Protein AF-A0A562IUT7-F1 (afdb_monomer)

Radius of gyration: 27.36 Å; Cα contacts (8 Å, |Δi|>4): 98; chains: 1; bounding box: 43×32×105 Å

Secondary structure (DSSP, 8-state):
-----SSHHHHHHHHHHHHHHHHHHHHHHHHHHHHHHHHHHHHT-HHHHHHHHHHHHHHHHHHHHHHHHHTT-HHHHHHHHHHHHHHHHHHHH-TT--HHHHHHHHHHHHHHHHHHSHHHHHHHS---S----TT-----------------

Sequence (152 aa):
MSTTTGTAGHTLQAARWVIRIGWFHVTLYVAAAVWTVCVSVLTLQLPGLVVSAAVALLAGLWAAVVRAFERHRRWSWWVLVVTGVLSAGAGLLAPGAGLLAVAGNVLDVVFVLLLLHPDSRDWVTPDPVDRAPSGRPGARPGARACRDRPDG

pLDDT: mean 72.14, std 10.83, range [42.06, 86.06]

Foldseek 3Di:
DDPPPPPVVVLVVLL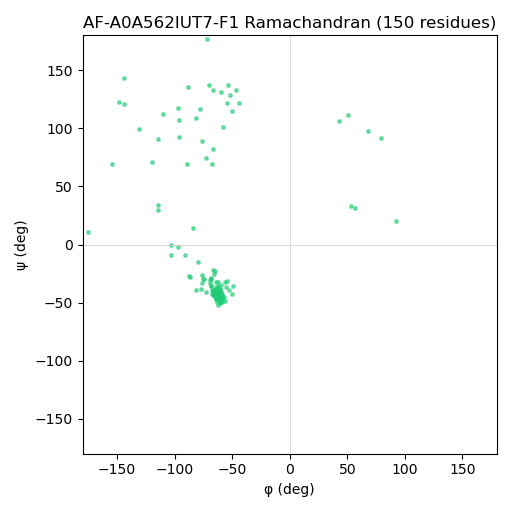VVLLVLLVVVLVVLLVVLVVLVVVCVVVVPPVSPVVSVVSNVVSVVSVVLSVVLVVLALVSLVVLLVVLVVLLVVLVVDPPQDPVSVVVSVSSVVSNVSSPPVSSNCSSPPDPPPPPVPDDDDDDDDDDDDDDDDDD

Mean predicted aligned error: 12.89 Å

Structure (mmCIF, N/CA/C/O backbone):
data_AF-A0A562IUT7-F1
#
_entry.id   AF-A0A562IUT7-F1
#
loop_
_atom_site.group_PDB
_atom_site.id
_atom_site.type_symbol
_atom_site.label_atom_id
_atom_site.label_alt_id
_atom_site.label_comp_id
_atom_site.label_asym_id
_atom_site.label_entity_id
_atom_site.label_seq_id
_atom_site.pdbx_PDB_ins_code
_atom_site.Cartn_x
_atom_site.Cartn_y
_atom_site.Cartn_z
_atom_site.occupancy
_atom_site.B_iso_or_equiv
_atom_site.auth_seq_id
_atom_site.auth_comp_id
_atom_site.auth_asym_id
_atom_site.auth_atom_id
_atom_site.pdbx_PDB_model_num
ATOM 1 N N . MET A 1 1 ? -22.676 -12.082 38.131 1.00 42.06 1 MET A N 1
ATOM 2 C CA . MET A 1 1 ? -21.328 -12.528 37.721 1.00 42.06 1 MET A CA 1
ATOM 3 C C . MET A 1 1 ? -21.251 -12.312 36.222 1.00 42.06 1 MET A C 1
ATOM 5 O O . MET A 1 1 ? -21.859 -13.073 35.485 1.00 42.06 1 MET A O 1
ATOM 9 N N . SER A 1 2 ? -20.653 -11.204 35.791 1.00 45.88 2 SER A N 1
ATOM 10 C CA . SER A 1 2 ? -20.691 -10.766 34.393 1.00 45.88 2 SER A CA 1
ATOM 11 C C . SER A 1 2 ? -19.307 -10.930 33.780 1.00 45.88 2 SER A C 1
ATOM 13 O O . SER A 1 2 ? -18.354 -10.262 34.170 1.00 45.88 2 SER A O 1
ATOM 15 N N . THR A 1 3 ? -19.208 -11.866 32.846 1.00 50.75 3 THR A N 1
ATOM 16 C CA . THR A 1 3 ? -18.055 -12.146 31.991 1.00 50.75 3 THR A CA 1
ATOM 17 C C . THR A 1 3 ? -17.966 -11.097 30.881 1.00 50.75 3 THR A C 1
ATOM 19 O O . THR A 1 3 ? -18.532 -11.273 29.808 1.00 50.75 3 THR A O 1
ATOM 22 N N . THR A 1 4 ? -17.264 -9.991 31.131 1.00 55.22 4 THR A N 1
ATOM 23 C CA . THR A 1 4 ? -16.974 -8.930 30.138 1.00 55.22 4 THR A CA 1
ATOM 24 C C . THR A 1 4 ? -15.481 -8.821 29.811 1.00 55.22 4 THR A C 1
ATOM 26 O O . THR A 1 4 ? -14.964 -7.735 29.576 1.00 55.22 4 THR A O 1
ATOM 29 N N . THR A 1 5 ? -14.758 -9.942 29.804 1.00 55.06 5 THR A N 1
ATOM 30 C CA . THR A 1 5 ? -13.310 -9.994 29.513 1.00 55.06 5 THR A CA 1
ATOM 31 C C . THR A 1 5 ? -12.959 -10.499 28.106 1.00 55.06 5 THR A C 1
ATOM 33 O O . THR A 1 5 ? -11.783 -10.535 27.762 1.00 55.06 5 THR A O 1
ATOM 36 N N . GLY A 1 6 ? -13.936 -10.858 27.263 1.00 53.84 6 GLY A N 1
ATOM 37 C CA . GLY A 1 6 ? -13.672 -11.520 25.972 1.00 53.84 6 GLY A CA 1
ATOM 38 C C . GLY A 1 6 ? -13.391 -10.612 24.764 1.00 53.84 6 GLY A C 1
ATOM 39 O O . GLY A 1 6 ? -12.684 -11.019 23.849 1.00 53.84 6 GLY A O 1
ATOM 40 N N . THR A 1 7 ? -13.909 -9.383 24.723 1.00 55.97 7 THR A N 1
ATOM 41 C CA . THR A 1 7 ? -13.900 -8.563 23.490 1.00 55.97 7 THR A CA 1
ATOM 42 C C . THR A 1 7 ? -12.633 -7.732 23.290 1.00 55.97 7 THR A C 1
ATOM 44 O O . THR A 1 7 ? -12.230 -7.504 22.152 1.00 55.97 7 THR A O 1
ATOM 47 N N . ALA A 1 8 ? -11.940 -7.350 24.366 1.00 55.75 8 ALA A N 1
ATOM 48 C CA . ALA A 1 8 ? -10.715 -6.546 24.279 1.00 55.75 8 ALA A CA 1
ATOM 49 C C . ALA A 1 8 ? -9.532 -7.284 23.613 1.00 55.75 8 ALA A C 1
ATOM 51 O O . ALA A 1 8 ? -8.608 -6.650 23.108 1.00 55.75 8 ALA A O 1
ATOM 52 N N . GLY A 1 9 ? -9.546 -8.623 23.599 1.00 55.47 9 GLY A N 1
ATOM 53 C CA . GLY A 1 9 ? -8.500 -9.425 22.955 1.00 55.47 9 GLY A CA 1
ATOM 54 C C . GLY A 1 9 ? -8.602 -9.463 21.426 1.00 55.47 9 GLY A C 1
ATOM 55 O O . GLY A 1 9 ? -7.575 -9.493 20.747 1.00 55.47 9 GLY A O 1
ATOM 56 N N . HIS A 1 10 ? -9.822 -9.423 20.882 1.00 57.38 10 HIS A N 1
ATOM 57 C CA . HIS A 1 10 ? -10.065 -9.538 19.440 1.00 57.38 10 HIS A CA 1
ATOM 58 C C . HIS A 1 10 ? -9.748 -8.242 18.680 1.00 57.38 10 HIS A C 1
ATOM 60 O O . HIS A 1 10 ? -9.130 -8.292 17.615 1.00 57.38 10 HIS A O 1
ATOM 66 N N . THR A 1 11 ? -10.057 -7.079 19.258 1.00 57.81 11 THR A N 1
ATOM 67 C CA . THR A 1 11 ? -9.772 -5.769 18.644 1.00 57.81 11 THR A CA 1
ATOM 68 C C . THR A 1 11 ? -8.268 -5.519 18.487 1.00 57.81 11 THR A C 1
ATOM 70 O O . THR A 1 11 ? -7.807 -5.014 17.461 1.00 57.81 11 THR A O 1
ATOM 73 N N . LEU A 1 12 ? -7.466 -5.982 19.452 1.00 63.72 12 LEU A N 1
ATOM 74 C CA . LEU A 1 12 ? -6.004 -5.907 19.393 1.00 63.72 12 LEU A CA 1
ATOM 75 C C . LEU A 1 12 ? -5.403 -6.759 18.259 1.00 63.72 12 LEU A C 1
ATOM 77 O O . LEU A 1 12 ? -4.276 -6.512 17.822 1.00 63.72 12 LEU A O 1
ATOM 81 N N . GLN A 1 13 ? -6.125 -7.777 17.785 1.00 73.44 13 GLN A N 1
ATOM 82 C CA . GLN A 1 13 ? -5.650 -8.693 16.751 1.00 73.44 13 GLN A CA 1
ATOM 83 C C . GLN A 1 13 ? -5.815 -8.102 15.345 1.00 73.44 13 GLN A C 1
ATOM 85 O O . GLN A 1 13 ? -4.897 -8.228 14.532 1.00 73.44 13 GLN A O 1
ATOM 90 N N . ALA A 1 14 ? -6.922 -7.403 15.070 1.00 68.06 14 ALA A N 1
ATOM 91 C CA . ALA A 1 14 ? -7.173 -6.762 13.777 1.00 68.06 14 ALA A CA 1
ATOM 92 C C . ALA A 1 14 ? -6.149 -5.652 13.472 1.00 68.06 14 ALA A C 1
ATOM 94 O O . ALA A 1 14 ? -5.531 -5.654 12.406 1.00 68.06 14 ALA A O 1
ATOM 95 N N . ALA A 1 15 ? -5.872 -4.765 14.436 1.00 71.12 15 ALA A N 1
ATOM 96 C CA . ALA A 1 15 ? -4.881 -3.695 14.273 1.00 71.12 15 ALA A CA 1
ATOM 97 C C . ALA A 1 15 ? -3.466 -4.238 13.987 1.00 71.12 15 ALA A C 1
ATOM 99 O O . ALA A 1 15 ? -2.746 -3.717 13.133 1.00 71.12 15 ALA A O 1
ATOM 100 N N . ARG A 1 16 ? -3.079 -5.342 14.645 1.00 79.44 16 ARG A N 1
ATOM 101 C CA . ARG A 1 16 ? -1.801 -6.029 14.386 1.00 79.44 16 ARG A CA 1
ATOM 102 C C . ARG A 1 16 ? -1.720 -6.594 12.969 1.00 79.44 16 ARG A C 1
ATOM 104 O O . ARG A 1 16 ? -0.648 -6.551 12.368 1.00 79.44 16 ARG A O 1
ATOM 111 N N . TRP A 1 17 ? -2.824 -7.111 12.431 1.00 80.56 17 TRP A N 1
ATOM 112 C CA . TRP A 1 17 ? -2.880 -7.581 11.046 1.00 80.56 17 TRP A CA 1
ATOM 113 C C . TRP A 1 17 ? -2.747 -6.439 10.041 1.00 80.56 17 TRP A C 1
ATOM 115 O O . TRP A 1 17 ? -1.964 -6.576 9.107 1.00 80.56 17 TRP A O 1
ATOM 125 N N . VAL A 1 18 ? -3.406 -5.297 10.267 1.00 76.94 18 VAL A N 1
ATOM 126 C CA . VAL A 1 18 ? -3.262 -4.104 9.408 1.00 76.94 18 VAL A CA 1
ATOM 127 C C . VAL A 1 18 ? -1.805 -3.643 9.358 1.00 76.94 18 VAL A C 1
ATOM 129 O O . VAL A 1 18 ? -1.274 -3.408 8.275 1.00 76.94 18 VAL A O 1
ATOM 132 N N . ILE A 1 19 ? -1.125 -3.594 10.508 1.00 81.12 19 ILE A N 1
ATOM 133 C CA . ILE A 1 19 ? 0.299 -3.235 10.580 1.00 81.12 19 ILE A CA 1
ATOM 134 C C . ILE A 1 19 ? 1.154 -4.248 9.807 1.00 81.12 19 ILE A C 1
ATOM 136 O O . ILE A 1 19 ? 1.983 -3.852 8.990 1.00 81.12 19 ILE A O 1
ATOM 140 N N . ARG A 1 20 ? 0.937 -5.557 10.005 1.00 86.06 20 ARG A N 1
ATOM 141 C CA . ARG A 1 20 ? 1.671 -6.607 9.274 1.00 86.06 20 ARG A CA 1
ATOM 142 C C . ARG A 1 20 ? 1.464 -6.522 7.762 1.00 86.06 20 ARG A C 1
ATOM 144 O O . ARG A 1 20 ? 2.440 -6.613 7.025 1.00 86.06 20 ARG A O 1
ATOM 151 N N . ILE A 1 21 ? 0.228 -6.323 7.305 1.00 81.31 21 ILE A N 1
ATOM 152 C CA . ILE A 1 21 ? -0.100 -6.188 5.878 1.00 81.31 21 ILE A CA 1
ATOM 153 C C . ILE A 1 21 ? 0.507 -4.903 5.303 1.00 81.31 21 ILE A C 1
ATOM 155 O O . ILE A 1 21 ? 1.041 -4.926 4.194 1.00 81.31 21 ILE A O 1
ATOM 159 N N . GLY A 1 22 ? 0.479 -3.805 6.063 1.00 80.25 22 GLY A N 1
ATOM 160 C CA . GLY A 1 22 ? 1.108 -2.541 5.687 1.00 80.25 22 GLY A CA 1
ATOM 161 C C . GLY A 1 22 ? 2.616 -2.690 5.490 1.00 80.25 22 GLY A C 1
ATOM 162 O O . GLY A 1 22 ? 3.139 -2.309 4.445 1.00 80.25 22 GLY A O 1
ATOM 163 N N . TRP A 1 23 ? 3.312 -3.319 6.441 1.00 85.44 23 TRP A N 1
ATOM 164 C CA . TRP A 1 23 ? 4.744 -3.609 6.318 1.00 85.44 23 TRP A CA 1
ATOM 165 C C . TRP A 1 23 ? 5.053 -4.570 5.172 1.00 85.44 23 TRP A C 1
ATOM 167 O O . TRP A 1 23 ? 6.000 -4.330 4.430 1.00 85.44 23 TRP A O 1
ATOM 177 N N . PHE A 1 24 ? 4.231 -5.601 4.973 1.00 83.88 24 PHE A N 1
ATOM 178 C CA . PHE A 1 24 ? 4.361 -6.507 3.834 1.00 83.88 24 PHE A CA 1
ATOM 179 C C . PHE A 1 24 ? 4.259 -5.763 2.491 1.00 83.88 24 PHE A C 1
ATOM 181 O O . PHE A 1 24 ? 5.089 -5.979 1.609 1.00 83.88 24 PHE A O 1
ATOM 188 N N . HIS A 1 25 ? 3.321 -4.817 2.361 1.00 77.00 25 HIS A N 1
ATOM 189 C CA . HIS A 1 25 ? 3.231 -3.938 1.189 1.00 77.00 25 HIS A CA 1
ATOM 190 C C . HIS A 1 25 ? 4.483 -3.079 1.009 1.00 77.00 25 HIS A C 1
ATOM 192 O O . HIS A 1 25 ? 4.998 -2.990 -0.102 1.00 77.00 25 HIS A O 1
ATOM 198 N N . VAL A 1 26 ? 5.014 -2.478 2.082 1.00 79.94 26 VAL A N 1
ATOM 199 C CA . VAL A 1 26 ? 6.279 -1.724 2.009 1.00 79.94 26 VAL A CA 1
ATOM 200 C C . VAL A 1 26 ? 7.404 -2.619 1.485 1.00 79.94 26 VAL A C 1
ATOM 202 O O . VAL A 1 26 ? 8.138 -2.206 0.591 1.00 79.94 26 VAL A O 1
ATOM 205 N N . THR A 1 27 ? 7.529 -3.850 1.990 1.00 84.62 27 THR A N 1
ATOM 206 C CA . THR A 1 27 ? 8.551 -4.799 1.527 1.00 84.62 27 THR A CA 1
ATOM 207 C C . THR A 1 27 ? 8.385 -5.132 0.046 1.00 84.62 27 THR A C 1
ATOM 209 O O . THR A 1 27 ? 9.378 -5.138 -0.679 1.00 84.62 27 THR A O 1
ATOM 212 N N . LEU A 1 28 ? 7.152 -5.345 -0.423 1.00 81.19 28 LEU A N 1
ATOM 213 C CA . LEU A 1 28 ? 6.868 -5.568 -1.842 1.00 81.19 28 LEU A CA 1
ATOM 214 C C . LEU A 1 28 ? 7.250 -4.360 -2.704 1.00 81.19 28 LEU A C 1
ATOM 216 O O . LEU A 1 28 ? 7.912 -4.540 -3.723 1.00 81.19 28 LEU A O 1
ATOM 220 N N . TYR A 1 29 ? 6.906 -3.137 -2.290 1.00 77.19 29 TYR A N 1
ATOM 221 C CA . TYR A 1 29 ? 7.289 -1.925 -3.020 1.00 77.19 29 TYR A CA 1
ATOM 222 C C . TYR A 1 29 ? 8.804 -1.733 -3.074 1.00 77.19 29 TYR A C 1
ATOM 224 O O . TYR A 1 29 ? 9.341 -1.395 -4.127 1.00 77.19 29 TYR A O 1
ATOM 232 N N . VAL A 1 30 ? 9.510 -1.979 -1.968 1.00 79.31 30 VAL A N 1
ATOM 233 C CA . VAL A 1 30 ? 10.977 -1.905 -1.931 1.00 79.31 30 VAL A CA 1
ATOM 234 C C . VAL A 1 30 ? 11.591 -2.963 -2.845 1.00 79.31 30 VAL A C 1
ATOM 236 O O . VAL A 1 30 ? 12.478 -2.639 -3.630 1.00 79.31 30 VAL A O 1
ATOM 239 N N . ALA A 1 31 ? 11.101 -4.203 -2.799 1.00 84.44 31 ALA A N 1
ATOM 240 C CA . ALA A 1 31 ? 11.571 -5.269 -3.679 1.00 84.44 31 ALA A CA 1
ATOM 241 C C . ALA A 1 31 ? 11.330 -4.928 -5.159 1.00 84.44 31 ALA A C 1
ATOM 243 O O . ALA A 1 31 ? 12.236 -5.078 -5.977 1.00 84.44 31 ALA A O 1
ATOM 244 N N . ALA A 1 32 ? 10.149 -4.401 -5.492 1.00 75.25 32 ALA A N 1
ATOM 245 C CA . ALA A 1 32 ? 9.823 -3.942 -6.838 1.00 75.25 32 ALA A CA 1
ATOM 246 C C . ALA A 1 32 ? 10.723 -2.777 -7.281 1.00 75.25 32 ALA A C 1
ATOM 248 O O . ALA A 1 32 ? 11.227 -2.796 -8.403 1.00 75.25 32 ALA A O 1
ATOM 249 N N . ALA A 1 33 ? 10.986 -1.796 -6.411 1.00 72.50 33 ALA A N 1
ATOM 250 C CA . ALA A 1 33 ? 11.899 -0.691 -6.702 1.00 72.50 33 ALA A CA 1
ATOM 251 C C . ALA A 1 33 ? 13.317 -1.201 -6.986 1.00 72.50 33 ALA A C 1
ATOM 253 O O . ALA A 1 33 ? 13.884 -0.865 -8.020 1.00 72.50 33 ALA A O 1
ATOM 254 N N . VAL A 1 34 ? 13.865 -2.054 -6.113 1.00 83.75 34 VAL A N 1
ATOM 255 C CA . VAL A 1 34 ? 15.202 -2.650 -6.280 1.00 83.75 34 VAL A CA 1
ATOM 256 C C . VAL A 1 34 ? 15.281 -3.432 -7.587 1.00 83.75 34 VAL A C 1
ATOM 258 O O . VAL A 1 34 ? 16.215 -3.237 -8.361 1.00 83.75 34 VAL A O 1
ATOM 261 N N . TRP A 1 35 ? 14.278 -4.263 -7.875 1.00 83.88 35 TRP A N 1
ATOM 262 C CA . TRP A 1 35 ? 14.201 -5.005 -9.130 1.00 83.88 35 TRP A CA 1
ATOM 263 C C . TRP A 1 35 ? 14.190 -4.076 -10.349 1.00 83.88 35 TRP A C 1
ATOM 265 O O . TRP A 1 35 ? 14.949 -4.280 -11.295 1.00 83.88 35 TRP A O 1
ATOM 275 N N . THR A 1 36 ? 13.378 -3.016 -10.306 1.00 74.12 36 THR A N 1
ATOM 276 C CA . THR A 1 36 ? 13.273 -2.036 -11.396 1.00 74.12 36 THR A CA 1
ATOM 277 C C . THR A 1 36 ? 14.596 -1.304 -11.606 1.00 74.12 36 THR A C 1
ATOM 279 O O . THR A 1 36 ? 15.019 -1.152 -12.752 1.00 74.12 36 THR A O 1
ATOM 282 N N . VAL A 1 37 ? 15.308 -0.931 -10.534 1.00 76.69 37 VAL A N 1
ATOM 283 C CA . VAL A 1 37 ? 16.659 -0.352 -10.622 1.00 76.69 37 VAL A CA 1
ATOM 284 C C . VAL A 1 37 ? 17.617 -1.333 -11.289 1.00 76.69 37 VAL A C 1
ATOM 286 O O . VAL A 1 37 ? 18.291 -0.952 -12.242 1.00 76.69 37 VAL A O 1
ATOM 289 N N . CYS A 1 38 ? 17.655 -2.593 -10.843 1.00 83.56 38 CYS A N 1
ATOM 290 C CA . CYS A 1 38 ? 18.526 -3.615 -11.424 1.00 83.56 38 CYS A CA 1
ATOM 291 C C . CYS A 1 38 ? 18.281 -3.773 -12.931 1.00 83.56 38 CYS A C 1
ATOM 293 O O . CYS A 1 38 ? 19.227 -3.714 -13.713 1.00 83.56 38 CYS A O 1
ATOM 295 N N . VAL A 1 39 ? 17.021 -3.897 -13.355 1.00 81.94 39 VAL A N 1
ATOM 296 C CA . VAL A 1 39 ? 16.650 -4.014 -14.775 1.00 81.94 39 VAL A CA 1
ATOM 297 C C . VAL A 1 39 ? 17.018 -2.749 -15.553 1.00 81.94 39 VAL A C 1
ATOM 299 O O . VAL A 1 39 ? 17.565 -2.839 -16.649 1.00 81.94 39 VAL A O 1
ATOM 302 N N . SER A 1 40 ? 16.764 -1.565 -14.995 1.00 76.50 40 SER A N 1
ATOM 303 C CA . SER A 1 40 ? 17.039 -0.279 -15.655 1.00 76.50 40 SER A CA 1
ATOM 304 C C . SER A 1 40 ? 18.531 -0.038 -15.858 1.00 76.50 40 SER A C 1
ATOM 306 O O . SER A 1 40 ? 18.942 0.445 -16.909 1.00 76.50 40 SER A O 1
ATOM 308 N N . VAL A 1 41 ? 19.350 -0.410 -14.870 1.00 82.12 41 VAL A N 1
ATOM 309 C CA . VAL A 1 41 ? 20.814 -0.340 -14.952 1.00 82.12 41 VAL A CA 1
ATOM 310 C C . VAL A 1 41 ? 21.338 -1.326 -15.995 1.00 82.12 41 VAL A C 1
ATOM 312 O O . VAL A 1 41 ? 22.165 -0.945 -16.817 1.00 82.12 41 VAL A O 1
ATOM 315 N N . LEU A 1 42 ? 20.817 -2.559 -16.019 1.00 83.69 42 LEU A N 1
ATOM 316 C CA . LEU A 1 42 ? 21.201 -3.571 -17.011 1.00 83.69 42 LEU A CA 1
ATOM 317 C C . LEU A 1 42 ? 20.815 -3.177 -18.445 1.00 83.69 42 LEU A C 1
ATOM 319 O O . LEU A 1 42 ? 21.516 -3.530 -19.387 1.00 83.69 42 LEU A O 1
ATOM 323 N N . THR A 1 43 ? 19.712 -2.44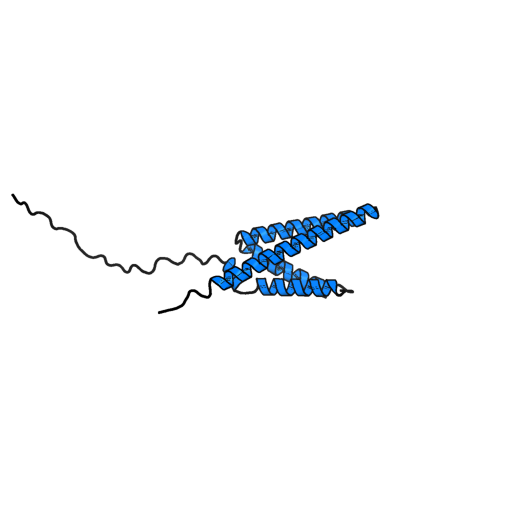6 -18.613 1.00 83.75 43 THR A N 1
ATOM 324 C CA . THR A 1 43 ? 19.182 -2.028 -19.923 1.00 83.75 43 THR A CA 1
ATOM 325 C C . THR A 1 43 ? 19.590 -0.609 -20.334 1.00 83.75 43 THR A C 1
ATOM 327 O O . THR A 1 43 ? 19.237 -0.175 -21.429 1.00 83.75 43 THR A O 1
ATOM 330 N N . LEU A 1 44 ? 20.333 0.114 -19.484 1.00 84.00 44 LEU A N 1
ATOM 331 C CA . LEU A 1 44 ? 20.752 1.512 -19.677 1.00 84.00 44 LEU A CA 1
ATOM 332 C C . LEU A 1 44 ? 19.586 2.475 -19.981 1.00 84.00 44 LEU A C 1
ATOM 334 O O . LEU A 1 44 ? 19.739 3.460 -20.706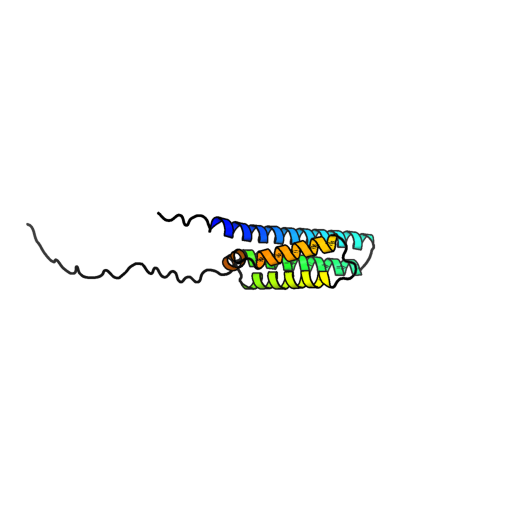 1.00 84.00 44 LEU A O 1
ATOM 338 N N . GLN A 1 45 ? 18.406 2.213 -19.416 1.00 81.62 45 GLN A N 1
ATOM 339 C CA . GLN A 1 45 ? 17.211 3.020 -19.661 1.00 81.62 45 GLN A CA 1
ATOM 340 C C . GLN A 1 45 ? 16.994 4.080 -18.574 1.00 81.62 45 GLN A C 1
ATOM 342 O O . GLN A 1 45 ? 16.522 3.790 -17.474 1.00 81.62 45 GLN A O 1
ATOM 347 N N . LEU A 1 46 ? 17.251 5.346 -18.926 1.00 79.75 46 LEU A N 1
ATOM 348 C CA . LEU A 1 46 ? 16.925 6.532 -18.116 1.00 79.75 46 LEU A CA 1
ATOM 349 C C . LEU A 1 46 ? 15.467 6.566 -17.602 1.00 79.75 46 LEU A C 1
ATOM 351 O O . LEU A 1 46 ? 15.277 6.873 -16.423 1.00 79.75 46 LEU A O 1
ATOM 355 N N . PRO A 1 47 ? 14.436 6.217 -18.402 1.00 77.75 47 PRO A N 1
ATOM 356 C CA . PRO A 1 47 ? 13.053 6.193 -17.919 1.00 77.75 47 PRO A CA 1
ATOM 357 C C . PRO A 1 47 ? 12.841 5.237 -16.739 1.00 77.75 47 PRO A C 1
ATOM 359 O O . PRO A 1 47 ? 12.080 5.539 -15.822 1.00 77.75 47 PRO A O 1
ATOM 362 N N . GLY A 1 48 ? 13.551 4.108 -16.719 1.00 73.19 48 GLY A N 1
ATOM 363 C CA . GLY A 1 48 ? 13.429 3.114 -15.658 1.00 73.19 48 GLY A CA 1
ATOM 364 C C . GLY A 1 48 ? 13.975 3.596 -14.306 1.00 73.19 48 GLY A C 1
ATOM 365 O O . GLY A 1 48 ? 13.431 3.248 -13.254 1.00 73.19 48 GLY A O 1
ATOM 366 N N . LEU A 1 49 ? 14.971 4.490 -14.310 1.00 76.69 49 LEU A N 1
ATOM 367 C CA . LEU A 1 49 ? 15.454 5.156 -13.093 1.00 76.69 49 LEU A CA 1
ATOM 368 C C . LEU A 1 49 ? 14.409 6.118 -12.514 1.00 76.69 49 LEU A C 1
ATOM 370 O O . LEU A 1 49 ? 14.226 6.158 -11.298 1.00 76.69 49 LEU A O 1
ATOM 374 N N . VAL A 1 50 ? 13.684 6.848 -13.369 1.00 80.25 50 VAL A N 1
ATOM 375 C CA . VAL A 1 50 ? 12.591 7.737 -12.937 1.00 80.25 50 VAL A CA 1
ATOM 376 C C . VAL A 1 50 ? 11.457 6.927 -12.310 1.00 80.25 50 VAL A C 1
ATOM 378 O O . VAL A 1 50 ? 10.989 7.266 -11.223 1.00 80.25 50 VAL A O 1
ATOM 381 N N . VAL A 1 51 ? 11.064 5.817 -12.944 1.00 74.88 51 VAL A N 1
ATOM 382 C CA . VAL A 1 51 ? 10.067 4.888 -12.384 1.00 74.88 51 VAL A CA 1
ATOM 383 C C . VAL A 1 51 ? 10.539 4.351 -11.033 1.00 74.88 51 VAL A C 1
ATOM 385 O O . VAL A 1 51 ? 9.783 4.368 -10.067 1.00 74.88 51 VAL A O 1
ATOM 388 N N . SER A 1 52 ? 11.805 3.954 -10.920 1.00 74.56 52 SER A N 1
ATOM 389 C CA . SER A 1 52 ? 12.374 3.450 -9.666 1.00 74.56 52 SER A CA 1
ATOM 390 C C . SER A 1 52 ? 12.338 4.485 -8.537 1.00 74.56 52 SER A C 1
ATOM 392 O O . SER A 1 52 ? 11.971 4.155 -7.409 1.00 74.56 52 SER A O 1
ATOM 394 N N . ALA A 1 53 ? 12.671 5.746 -8.835 1.00 78.19 53 ALA A N 1
ATOM 395 C CA . ALA A 1 53 ? 12.583 6.841 -7.873 1.00 78.19 53 ALA A CA 1
ATOM 396 C C . ALA A 1 53 ? 11.133 7.085 -7.424 1.00 78.19 53 ALA A C 1
ATOM 398 O O . ALA A 1 53 ? 10.880 7.256 -6.232 1.00 78.19 53 ALA A O 1
ATOM 399 N N . ALA A 1 54 ? 10.173 7.035 -8.353 1.00 77.50 54 ALA A N 1
ATOM 400 C CA . ALA A 1 54 ? 8.754 7.159 -8.035 1.00 77.50 54 ALA A CA 1
ATOM 401 C C . ALA A 1 54 ? 8.262 6.012 -7.131 1.00 77.50 54 ALA A C 1
ATOM 403 O O . ALA A 1 54 ? 7.590 6.268 -6.131 1.00 77.50 54 ALA A O 1
ATOM 404 N N . VAL A 1 55 ? 8.648 4.763 -7.417 1.00 76.88 55 VAL A N 1
ATOM 405 C CA . VAL A 1 55 ? 8.292 3.601 -6.579 1.00 76.88 55 VAL A CA 1
ATOM 406 C C . VAL A 1 55 ? 8.940 3.701 -5.193 1.00 76.88 55 VAL A C 1
ATOM 408 O O . VAL A 1 55 ? 8.286 3.422 -4.190 1.00 76.88 55 VAL A O 1
ATOM 411 N N . ALA A 1 56 ? 10.192 4.156 -5.100 1.00 76.75 56 ALA A N 1
ATOM 412 C CA . ALA A 1 56 ? 10.866 4.366 -3.818 1.00 76.75 56 ALA A CA 1
ATOM 413 C C . ALA A 1 56 ? 10.194 5.466 -2.974 1.00 76.75 56 ALA A C 1
ATOM 415 O O . ALA A 1 56 ? 10.008 5.293 -1.767 1.00 76.75 56 ALA A O 1
ATOM 416 N N . LEU A 1 57 ? 9.779 6.572 -3.603 1.00 82.69 57 LEU A N 1
ATOM 417 C CA . LEU A 1 57 ? 9.002 7.626 -2.944 1.00 82.69 57 LEU A CA 1
ATOM 418 C C . LEU A 1 57 ? 7.662 7.093 -2.433 1.00 82.69 57 LEU A C 1
ATOM 420 O O . LEU A 1 57 ? 7.285 7.380 -1.296 1.00 82.69 57 LEU A O 1
ATOM 424 N N . LEU A 1 58 ? 6.975 6.278 -3.235 1.00 78.62 58 LEU A N 1
ATOM 425 C CA . LEU A 1 58 ? 5.717 5.651 -2.843 1.00 78.62 58 LEU A CA 1
ATOM 426 C C . LEU A 1 58 ? 5.907 4.709 -1.644 1.00 78.62 58 LEU A C 1
ATOM 428 O O . LEU A 1 58 ? 5.141 4.780 -0.684 1.00 78.62 58 LEU A O 1
ATOM 432 N N . ALA A 1 59 ? 6.969 3.899 -1.646 1.00 77.00 59 ALA A N 1
ATOM 433 C CA . ALA A 1 59 ? 7.324 3.033 -0.522 1.00 77.00 59 ALA A CA 1
ATOM 434 C C . ALA A 1 59 ? 7.578 3.839 0.764 1.00 77.00 59 ALA A C 1
ATOM 436 O O . ALA A 1 59 ? 7.085 3.481 1.837 1.00 77.00 59 ALA A O 1
ATOM 437 N N . GLY A 1 60 ? 8.316 4.950 0.658 1.00 79.25 60 GLY A N 1
ATOM 438 C CA . GLY A 1 60 ? 8.598 5.848 1.778 1.00 79.25 60 GLY A CA 1
ATOM 439 C C . GLY A 1 60 ? 7.341 6.525 2.326 1.00 79.25 60 GLY A C 1
ATOM 440 O O . GLY A 1 60 ? 7.144 6.568 3.544 1.00 79.25 60 GLY A O 1
ATOM 441 N N . LEU A 1 61 ? 6.460 6.995 1.438 1.00 81.81 61 LEU A N 1
ATOM 442 C CA . LEU A 1 61 ? 5.171 7.574 1.811 1.00 81.81 61 LEU A CA 1
ATOM 443 C C . LEU A 1 61 ? 4.310 6.541 2.546 1.00 81.81 61 LEU A C 1
ATOM 445 O O . LEU A 1 61 ? 3.782 6.834 3.618 1.00 81.81 61 LEU A O 1
ATOM 449 N N . TRP A 1 62 ? 4.238 5.312 2.032 1.00 80.88 62 TRP A N 1
ATOM 450 C CA . TRP A 1 62 ? 3.476 4.233 2.657 1.00 80.88 62 TRP A CA 1
ATOM 451 C C . TRP A 1 62 ? 4.019 3.871 4.043 1.00 80.88 62 TRP A C 1
ATOM 453 O O . TRP A 1 62 ? 3.261 3.798 5.010 1.00 80.88 62 TRP A O 1
ATOM 463 N N . ALA A 1 63 ? 5.342 3.757 4.187 1.00 81.50 63 ALA A N 1
ATOM 464 C CA . ALA A 1 63 ? 5.984 3.524 5.480 1.00 81.50 63 ALA A CA 1
ATOM 465 C C . ALA A 1 63 ? 5.700 4.652 6.491 1.00 81.50 63 ALA A C 1
ATOM 467 O O . ALA A 1 63 ? 5.490 4.390 7.679 1.00 81.50 63 ALA A O 1
ATOM 468 N N . ALA A 1 64 ? 5.662 5.909 6.039 1.00 83.19 64 ALA A N 1
ATOM 469 C CA . ALA A 1 64 ? 5.310 7.047 6.884 1.00 83.19 64 ALA A CA 1
ATOM 470 C C . ALA A 1 64 ? 3.848 6.985 7.352 1.00 83.19 64 ALA A C 1
ATOM 472 O O . ALA A 1 64 ? 3.571 7.242 8.526 1.00 83.19 64 ALA A O 1
ATOM 473 N N . VAL A 1 65 ? 2.925 6.594 6.469 1.00 79.62 65 VAL A N 1
ATOM 474 C CA . VAL A 1 65 ? 1.505 6.420 6.803 1.00 79.62 65 VAL A CA 1
ATOM 475 C C . VAL A 1 65 ? 1.309 5.272 7.800 1.00 79.62 65 VAL A C 1
ATOM 477 O O . VAL A 1 65 ? 0.614 5.463 8.801 1.00 79.62 65 VAL A O 1
ATOM 480 N N . VAL A 1 66 ? 1.977 4.128 7.607 1.00 80.25 66 VAL A N 1
ATOM 481 C CA . VAL A 1 66 ? 1.951 2.996 8.555 1.00 80.25 66 VAL A CA 1
ATOM 482 C C . VAL A 1 66 ? 2.478 3.425 9.928 1.00 80.25 66 VAL A C 1
ATOM 484 O O . VAL A 1 66 ? 1.803 3.220 10.935 1.00 80.25 66 VAL A O 1
ATOM 487 N N . ARG A 1 67 ? 3.615 4.129 9.992 1.00 83.06 67 ARG A N 1
ATOM 488 C CA . ARG A 1 67 ? 4.135 4.680 11.260 1.00 83.06 67 ARG A CA 1
ATOM 489 C C . ARG A 1 67 ? 3.200 5.705 11.901 1.00 83.06 67 ARG A C 1
ATOM 491 O O . ARG A 1 67 ? 3.118 5.794 13.124 1.00 83.06 67 ARG A O 1
ATOM 498 N N . ALA A 1 68 ? 2.506 6.515 11.107 1.00 79.25 68 ALA A N 1
ATOM 499 C CA . ALA A 1 68 ? 1.527 7.464 11.630 1.00 79.25 68 ALA A CA 1
ATOM 500 C C . ALA A 1 68 ? 0.297 6.744 12.211 1.00 79.25 68 ALA A C 1
ATOM 502 O O . ALA A 1 68 ? -0.243 7.183 13.226 1.00 79.25 68 ALA A O 1
ATOM 503 N N . PHE A 1 69 ? -0.116 5.629 11.605 1.00 77.62 69 PHE A N 1
ATOM 504 C CA . PHE A 1 69 ? -1.160 4.742 12.121 1.00 77.62 69 PHE A CA 1
ATOM 505 C C . PHE A 1 69 ? -0.744 4.044 13.423 1.00 77.62 69 PHE A C 1
ATOM 507 O O . PHE A 1 69 ? -1.514 4.036 14.383 1.00 77.62 69 PHE A O 1
ATOM 514 N N . GLU A 1 70 ? 0.503 3.570 13.516 1.00 79.25 70 GLU A N 1
ATOM 515 C CA . GLU A 1 70 ? 1.081 3.055 14.769 1.00 79.25 70 GLU A CA 1
ATOM 516 C C . GLU A 1 70 ? 1.029 4.097 15.901 1.00 79.25 70 GLU A C 1
ATOM 518 O O . GLU A 1 70 ? 0.816 3.742 17.055 1.00 79.25 70 GLU A O 1
ATOM 523 N N . ARG A 1 71 ? 1.143 5.391 15.572 1.00 82.12 71 ARG A N 1
ATOM 524 C CA . ARG A 1 71 ? 1.022 6.519 16.518 1.00 82.12 71 ARG A CA 1
ATOM 525 C C . ARG A 1 71 ? -0.420 6.977 16.787 1.00 82.12 71 ARG A C 1
ATOM 527 O O . ARG A 1 71 ? -0.613 8.078 17.298 1.00 82.12 71 ARG A O 1
ATOM 534 N N . HIS A 1 72 ? -1.421 6.185 16.407 1.00 76.06 72 HIS A N 1
ATOM 535 C CA . HIS A 1 72 ? -2.850 6.447 16.646 1.00 76.06 72 HIS A CA 1
ATOM 536 C C . HIS A 1 72 ? -3.347 7.792 16.074 1.00 76.06 72 HIS A C 1
ATOM 538 O O . HIS A 1 72 ? -4.242 8.437 16.619 1.00 76.06 72 HIS A O 1
ATOM 544 N N . ARG A 1 73 ? -2.769 8.261 14.958 1.00 76.06 73 ARG A N 1
ATOM 545 C CA . ARG A 1 73 ? -3.210 9.502 14.298 1.00 76.06 73 ARG A CA 1
ATOM 546 C C . ARG A 1 73 ? -4.482 9.247 13.481 1.00 76.06 73 ARG A C 1
ATOM 548 O O . ARG A 1 73 ? -4.435 8.589 12.453 1.00 76.06 73 ARG A O 1
ATOM 555 N N . ARG A 1 74 ? -5.604 9.877 13.836 1.00 76.25 74 ARG A N 1
ATOM 556 C CA . ARG A 1 74 ? -6.887 9.742 13.105 1.00 76.25 74 ARG A CA 1
ATOM 557 C C . ARG A 1 74 ? -6.819 10.062 11.608 1.00 76.25 74 ARG A C 1
ATOM 559 O O . ARG A 1 74 ? -7.538 9.465 10.815 1.00 76.25 74 ARG A O 1
ATOM 566 N N . TRP A 1 75 ? -5.941 10.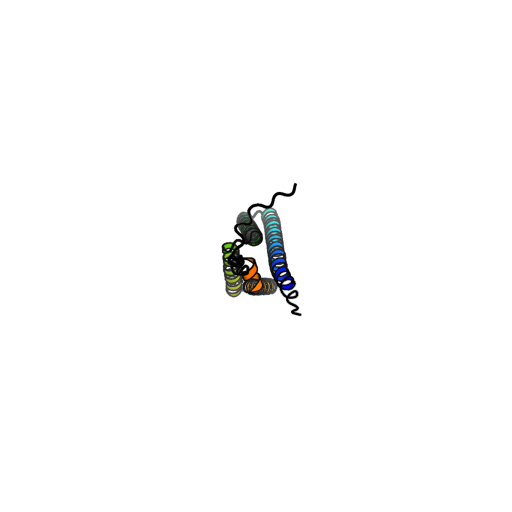981 11.213 1.00 81.62 75 TRP A N 1
ATOM 567 C CA . TRP A 1 75 ? -5.756 11.331 9.805 1.00 81.62 75 TRP A CA 1
ATOM 568 C C . TRP A 1 75 ? -5.107 10.206 8.983 1.00 81.62 75 TRP A C 1
ATOM 570 O O . TRP A 1 75 ? -5.467 10.037 7.822 1.00 81.62 75 TRP A O 1
ATOM 580 N N . SER A 1 76 ? -4.215 9.390 9.561 1.00 79.38 76 SER A N 1
ATOM 581 C CA . SER A 1 76 ? -3.565 8.315 8.798 1.00 79.38 76 SER A CA 1
ATOM 582 C C . SER A 1 76 ? -4.533 7.195 8.433 1.00 79.38 76 SER A C 1
ATOM 584 O O . SER A 1 76 ? -4.397 6.622 7.359 1.00 79.38 76 SER A O 1
ATOM 586 N N . TRP A 1 77 ? -5.552 6.938 9.259 1.00 82.25 77 TRP A N 1
ATOM 587 C CA . TRP A 1 77 ? -6.644 6.024 8.911 1.00 82.25 77 TRP A CA 1
ATOM 588 C C . TRP A 1 77 ? -7.374 6.475 7.640 1.00 82.25 77 TRP A C 1
ATOM 590 O O . TRP A 1 77 ? -7.509 5.696 6.702 1.00 82.25 77 TRP A O 1
ATOM 600 N N . TRP A 1 78 ? -7.760 7.755 7.563 1.00 81.31 78 TRP A N 1
ATOM 601 C CA . TRP A 1 78 ? -8.398 8.309 6.364 1.00 81.31 78 TRP A CA 1
ATOM 602 C C . TRP A 1 78 ? -7.495 8.227 5.137 1.00 81.31 78 TRP A C 1
ATOM 604 O O . TRP A 1 78 ? -7.962 7.845 4.069 1.00 81.31 78 TRP A O 1
ATOM 614 N N . VAL A 1 79 ? -6.206 8.541 5.289 1.00 82.81 79 VAL A N 1
ATOM 615 C CA . VAL A 1 79 ? -5.235 8.416 4.194 1.00 82.81 79 VAL A CA 1
ATOM 616 C C . VAL A 1 79 ? -5.160 6.971 3.705 1.00 82.81 79 VAL A C 1
ATOM 618 O O . VAL A 1 79 ? -5.251 6.750 2.502 1.00 82.81 79 VAL A O 1
ATOM 621 N N . LEU A 1 80 ? -5.062 5.984 4.598 1.00 79.00 80 LEU A N 1
ATOM 622 C CA . LEU A 1 80 ? -5.033 4.568 4.217 1.00 79.00 80 LEU A CA 1
ATOM 623 C C . LEU A 1 80 ? -6.309 4.135 3.486 1.00 79.00 80 LEU A C 1
ATOM 625 O O . LEU A 1 80 ? -6.213 3.478 2.453 1.00 79.00 80 LEU A O 1
ATOM 629 N N . VAL A 1 81 ? -7.484 4.539 3.980 1.00 81.56 81 VAL A N 1
ATOM 630 C CA . VAL A 1 81 ? -8.776 4.228 3.347 1.00 81.56 81 VAL A CA 1
ATOM 631 C C . VAL A 1 81 ? -8.855 4.836 1.949 1.00 81.56 81 VAL A C 1
ATOM 633 O O . VAL A 1 81 ? -9.125 4.123 0.988 1.00 81.56 81 VAL A O 1
ATOM 636 N N . VAL A 1 82 ? -8.581 6.137 1.815 1.00 84.19 82 VAL A N 1
ATOM 637 C CA . VAL A 1 82 ? -8.632 6.836 0.522 1.00 84.19 82 VAL A CA 1
ATOM 638 C C . VAL A 1 82 ? -7.636 6.224 -0.457 1.00 84.19 82 VAL A C 1
ATOM 640 O O . VAL A 1 82 ? -7.990 5.959 -1.601 1.00 84.19 82 VAL A O 1
ATOM 643 N N . THR A 1 83 ? -6.411 5.946 -0.009 1.00 79.44 83 THR A N 1
ATOM 644 C CA . THR A 1 83 ? -5.375 5.380 -0.881 1.00 79.44 83 THR A CA 1
ATOM 645 C C . THR A 1 83 ? -5.731 3.960 -1.322 1.00 79.44 83 THR A C 1
ATOM 647 O O . THR A 1 83 ? -5.585 3.650 -2.499 1.00 79.44 83 THR A O 1
ATOM 650 N N . GLY A 1 84 ? -6.264 3.122 -0.427 1.00 79.06 84 GLY A N 1
ATOM 651 C CA . GLY A 1 84 ? -6.721 1.773 -0.774 1.00 79.06 84 GLY A CA 1
ATOM 652 C C . GLY A 1 84 ? -7.894 1.775 -1.760 1.00 79.06 84 GLY A C 1
ATOM 653 O O . GLY A 1 84 ? -7.883 1.018 -2.726 1.00 79.06 84 GLY A O 1
ATOM 654 N N . VAL A 1 85 ? -8.871 2.672 -1.582 1.00 81.81 85 VAL A N 1
ATOM 655 C CA . VAL A 1 85 ? -9.999 2.826 -2.521 1.00 81.81 85 VAL A CA 1
ATOM 656 C C . VAL A 1 85 ? -9.521 3.318 -3.889 1.00 81.81 85 VAL A C 1
ATOM 658 O O . VAL A 1 85 ? -9.958 2.794 -4.912 1.00 81.81 85 VAL A O 1
ATOM 661 N N . LEU A 1 86 ? -8.610 4.296 -3.922 1.00 80.50 86 LEU A N 1
ATOM 662 C CA . LEU A 1 86 ? -8.025 4.787 -5.170 1.00 80.50 86 LEU A CA 1
ATOM 663 C C . LEU A 1 86 ? -7.205 3.704 -5.879 1.00 80.50 86 LEU A C 1
ATOM 665 O O . LEU A 1 86 ? -7.315 3.584 -7.095 1.00 80.50 86 LEU A O 1
ATOM 669 N N . SER A 1 87 ? -6.431 2.906 -5.138 1.00 75.06 87 SER A N 1
ATOM 670 C CA . SER A 1 87 ? -5.642 1.796 -5.688 1.00 75.06 87 SER A CA 1
ATOM 671 C C . SER A 1 87 ? -6.541 0.720 -6.303 1.00 75.06 87 SER A C 1
ATOM 673 O O . SER A 1 87 ? -6.397 0.398 -7.483 1.00 75.06 87 SER A O 1
ATOM 675 N N . ALA A 1 88 ? -7.562 0.270 -5.565 1.00 75.06 88 ALA A N 1
ATOM 676 C CA . ALA A 1 88 ? -8.545 -0.693 -6.062 1.00 75.06 88 ALA A CA 1
ATOM 677 C C . ALA A 1 88 ? -9.313 -0.162 -7.289 1.00 75.06 88 ALA A C 1
ATOM 679 O O . ALA A 1 88 ? -9.549 -0.892 -8.252 1.00 75.06 88 ALA A O 1
ATOM 680 N N . GLY A 1 89 ? -9.679 1.125 -7.287 1.00 75.56 89 GLY A N 1
ATOM 681 C CA . GLY A 1 89 ? -10.325 1.780 -8.425 1.00 75.56 89 GLY A CA 1
ATOM 682 C C . GLY A 1 89 ? -9.413 1.884 -9.650 1.00 75.56 89 GLY A C 1
ATOM 683 O O . GLY A 1 89 ? -9.848 1.611 -10.768 1.00 75.56 89 GLY A O 1
ATOM 684 N N . ALA A 1 90 ? -8.136 2.219 -9.454 1.00 74.56 90 ALA A N 1
ATOM 685 C CA . ALA A 1 90 ? -7.149 2.294 -10.528 1.00 74.56 90 ALA A CA 1
ATOM 686 C C . ALA A 1 90 ? -6.896 0.921 -11.167 1.00 74.56 90 ALA A C 1
ATOM 688 O O . ALA A 1 90 ? -6.804 0.819 -12.391 1.00 74.56 90 ALA A O 1
ATOM 689 N N . GLY A 1 91 ? -6.855 -0.144 -10.362 1.00 69.50 91 GLY A N 1
ATOM 690 C CA . GLY A 1 91 ? -6.684 -1.510 -10.849 1.00 69.50 91 GLY A CA 1
ATOM 691 C C . GLY A 1 91 ? -7.853 -2.026 -11.696 1.00 69.50 91 GLY A C 1
ATOM 692 O O . GLY A 1 91 ? -7.636 -2.881 -12.551 1.00 69.50 91 GLY A O 1
ATOM 693 N N . LEU A 1 92 ? -9.069 -1.499 -11.511 1.00 70.69 92 LEU A N 1
ATOM 694 C CA . LEU A 1 92 ? -10.233 -1.813 -12.354 1.00 70.69 92 LEU A CA 1
ATOM 695 C C . LEU A 1 92 ? -10.198 -1.103 -13.714 1.00 70.69 92 LEU A C 1
ATOM 697 O O . LEU A 1 92 ? -10.788 -1.587 -14.677 1.00 70.69 92 LEU A O 1
ATOM 701 N N . LEU A 1 93 ? -9.519 0.041 -13.792 1.00 73.38 93 LEU A N 1
ATOM 702 C CA . LEU A 1 93 ? -9.433 0.861 -15.001 1.00 73.38 93 LEU A CA 1
ATOM 703 C C . LEU A 1 93 ? -8.232 0.504 -15.887 1.00 73.38 93 LEU A C 1
ATOM 705 O O . LEU A 1 93 ? -8.146 1.002 -17.006 1.00 73.38 93 LEU A O 1
ATOM 709 N N . ALA A 1 94 ? -7.310 -0.339 -15.413 1.00 71.06 94 ALA A N 1
ATOM 710 C CA . ALA A 1 94 ? -6.116 -0.733 -16.151 1.00 71.06 94 ALA A CA 1
ATOM 711 C C . ALA A 1 94 ? -6.425 -1.853 -17.174 1.00 71.06 94 ALA A C 1
ATOM 713 O O . ALA A 1 94 ? -6.659 -3.001 -16.779 1.00 71.06 94 ALA A O 1
ATOM 714 N N . PRO A 1 95 ? -6.411 -1.578 -18.495 1.00 59.53 95 PRO A N 1
ATOM 715 C CA . PRO A 1 95 ? -6.596 -2.617 -19.503 1.00 59.53 95 PRO A CA 1
ATOM 716 C C . PRO A 1 95 ? -5.405 -3.587 -19.495 1.00 59.53 95 PRO A C 1
ATOM 718 O O . PRO A 1 95 ? -4.250 -3.167 -19.503 1.00 59.53 95 PRO A O 1
ATOM 721 N N . GLY A 1 96 ? -5.681 -4.896 -19.495 1.00 66.12 96 GLY A N 1
ATOM 722 C CA . GLY A 1 96 ? -4.642 -5.938 -19.497 1.00 66.12 96 GLY A CA 1
ATOM 723 C C . GLY A 1 96 ? -4.217 -6.441 -18.112 1.00 66.12 96 GLY A C 1
ATOM 724 O O . GLY A 1 96 ? -3.138 -7.016 -17.977 1.00 66.12 96 GLY A O 1
ATOM 725 N N . ALA A 1 97 ? -5.049 -6.250 -17.085 1.00 61.41 97 ALA A N 1
ATOM 726 C CA . ALA A 1 97 ? -4.819 -6.777 -15.743 1.00 61.41 97 ALA A CA 1
ATOM 727 C C . ALA A 1 97 ? -4.674 -8.317 -15.749 1.00 61.41 97 ALA A C 1
ATOM 729 O O . ALA A 1 97 ? -5.652 -9.059 -15.821 1.00 61.41 97 ALA A O 1
ATOM 730 N N . GLY A 1 98 ? -3.432 -8.804 -15.681 1.00 69.25 98 GLY A N 1
ATOM 731 C CA . GLY A 1 98 ? -3.131 -10.227 -15.510 1.00 69.25 98 GLY A CA 1
ATOM 732 C C . GLY A 1 98 ? -3.458 -10.734 -14.100 1.00 69.25 98 GLY A C 1
ATOM 733 O O . GLY A 1 98 ? -3.809 -9.965 -13.206 1.00 69.25 98 GLY A O 1
ATOM 734 N N . LEU A 1 99 ? -3.272 -12.037 -13.863 1.00 72.94 99 LEU A N 1
ATOM 735 C CA . LEU A 1 99 ? -3.521 -12.696 -12.566 1.00 72.94 99 LEU A CA 1
ATOM 736 C C . LEU A 1 99 ? -2.882 -11.974 -11.362 1.00 72.94 99 LEU A C 1
ATOM 738 O O . LEU A 1 99 ? -3.483 -11.905 -10.293 1.00 72.94 99 LEU A O 1
ATOM 742 N N . LEU A 1 100 ? -1.694 -11.390 -11.545 1.00 68.38 100 LEU A N 1
ATOM 743 C CA . LEU A 1 100 ? -1.009 -1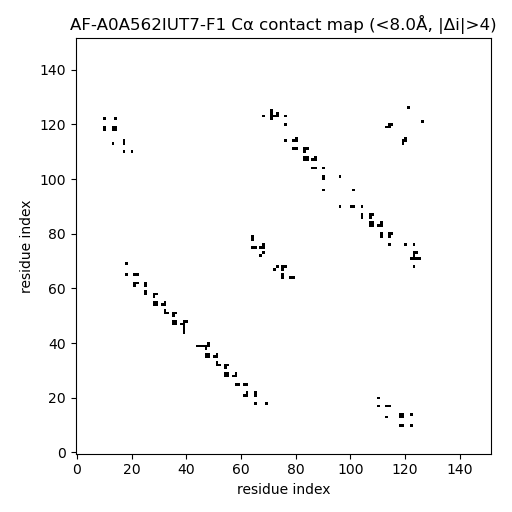0.597 -10.518 1.00 68.38 100 LEU A CA 1
ATOM 744 C C . LEU A 1 100 ? -1.753 -9.304 -10.156 1.00 68.38 100 LEU A C 1
ATOM 746 O O . LEU A 1 100 ? -1.828 -8.956 -8.982 1.00 68.38 100 LEU A O 1
ATOM 750 N N . ALA A 1 101 ? -2.335 -8.616 -11.140 1.00 69.62 101 ALA A N 1
ATOM 751 C CA . ALA A 1 101 ? -3.127 -7.412 -10.902 1.00 69.62 101 ALA A CA 1
ATOM 752 C C . ALA A 1 101 ? -4.438 -7.745 -10.174 1.00 69.62 101 ALA A C 1
ATOM 754 O O . ALA A 1 101 ? -4.856 -7.011 -9.283 1.00 69.62 101 ALA A O 1
ATOM 755 N N . VAL A 1 102 ? -5.047 -8.895 -10.485 1.00 75.94 102 VAL A N 1
ATOM 756 C CA . VAL A 1 102 ? -6.223 -9.398 -9.757 1.00 75.94 102 VAL A CA 1
ATOM 757 C C . VAL A 1 102 ? -5.872 -9.709 -8.301 1.00 75.94 102 VAL A C 1
ATOM 759 O O . VAL A 1 102 ? -6.586 -9.276 -7.402 1.00 75.94 102 VAL A O 1
ATOM 762 N N . ALA A 1 103 ? -4.760 -10.406 -8.050 1.00 74.38 103 ALA A N 1
ATOM 763 C CA . ALA A 1 103 ? -4.307 -10.700 -6.690 1.00 74.38 103 ALA A CA 1
ATOM 764 C C . ALA A 1 103 ? -4.003 -9.420 -5.888 1.00 74.38 103 ALA A C 1
ATOM 766 O O . ALA A 1 103 ? -4.395 -9.325 -4.726 1.00 74.38 103 ALA A O 1
ATOM 767 N N . GLY A 1 104 ? -3.372 -8.424 -6.520 1.00 74.75 104 GLY A N 1
ATOM 768 C CA . GLY A 1 104 ? -3.153 -7.100 -5.932 1.00 74.75 104 GLY A CA 1
ATOM 769 C C . GLY A 1 104 ? -4.463 -6.396 -5.572 1.00 74.75 104 GLY A C 1
ATOM 770 O O . GLY A 1 104 ? -4.640 -5.988 -4.430 1.00 74.75 104 GLY A O 1
ATOM 771 N N . ASN A 1 105 ? -5.430 -6.364 -6.495 1.00 77.56 105 ASN A N 1
ATOM 772 C CA . ASN A 1 105 ? -6.754 -5.787 -6.239 1.00 77.56 105 ASN A CA 1
ATOM 773 C C . ASN A 1 105 ? -7.488 -6.486 -5.086 1.00 77.56 105 ASN A C 1
ATOM 775 O O . ASN A 1 105 ? -8.119 -5.825 -4.266 1.00 77.56 105 ASN A O 1
ATOM 779 N N . VAL A 1 106 ? -7.411 -7.817 -4.993 1.00 80.06 106 VAL A N 1
ATOM 780 C CA . VAL A 1 106 ? -8.017 -8.560 -3.878 1.00 80.06 106 VAL A CA 1
ATOM 781 C C . VAL A 1 106 ? -7.360 -8.176 -2.552 1.00 80.06 106 VAL A C 1
ATOM 783 O O . VAL A 1 106 ? -8.069 -7.967 -1.569 1.00 80.06 106 VAL A O 1
ATOM 786 N N . LEU A 1 107 ? -6.032 -8.041 -2.515 1.00 77.81 107 LEU A N 1
ATOM 787 C CA . LEU A 1 107 ? -5.318 -7.582 -1.322 1.00 77.81 107 LEU A CA 1
ATOM 788 C C . LEU A 1 107 ? -5.730 -6.161 -0.926 1.00 77.81 107 LEU A C 1
ATOM 790 O O . LEU A 1 107 ? -5.996 -5.935 0.253 1.00 77.81 107 LEU A O 1
ATOM 794 N N . ASP A 1 108 ? -5.854 -5.245 -1.888 1.00 77.38 108 ASP A N 1
ATOM 795 C CA . ASP A 1 108 ? -6.309 -3.872 -1.646 1.00 77.38 108 ASP A CA 1
ATOM 796 C C . ASP A 1 108 ? -7.736 -3.844 -1.089 1.00 77.38 108 ASP A C 1
ATOM 798 O O . ASP A 1 108 ? -8.006 -3.168 -0.097 1.00 77.38 108 ASP A O 1
ATOM 802 N N . VAL A 1 109 ? -8.650 -4.634 -1.658 1.00 79.31 109 VAL A N 1
ATOM 803 C CA . VAL A 1 109 ? -10.033 -4.743 -1.169 1.00 79.31 109 VAL A CA 1
ATOM 804 C C . VAL A 1 109 ? -10.071 -5.312 0.247 1.00 79.31 109 VAL A C 1
ATOM 806 O O . VAL A 1 109 ? -10.744 -4.756 1.113 1.00 79.31 109 VAL A O 1
ATOM 809 N N . VAL A 1 110 ? -9.332 -6.391 0.518 1.00 81.50 110 VAL A N 1
ATOM 810 C CA . VAL A 1 110 ? -9.246 -6.987 1.860 1.00 81.50 110 VAL A CA 1
ATOM 811 C C . VAL A 1 110 ? -8.660 -5.987 2.858 1.00 81.50 110 VAL A C 1
ATOM 813 O O . VAL A 1 110 ? -9.161 -5.869 3.976 1.00 81.50 110 VAL A O 1
ATOM 816 N N . PHE A 1 111 ? -7.641 -5.229 2.456 1.00 77.94 111 PHE A N 1
ATOM 817 C CA . PHE A 1 111 ? -7.028 -4.190 3.276 1.00 77.94 111 PHE A CA 1
ATOM 818 C C . PHE A 1 111 ? -8.011 -3.057 3.596 1.00 77.94 111 PHE A C 1
ATOM 820 O O . PHE A 1 111 ? -8.136 -2.661 4.755 1.00 77.94 111 PHE A O 1
ATOM 827 N N . VAL A 1 112 ? -8.763 -2.583 2.600 1.00 80.75 112 VAL A N 1
ATOM 828 C CA . VAL A 1 112 ? -9.816 -1.574 2.773 1.00 80.75 112 VAL A CA 1
ATOM 829 C C . VAL A 1 112 ? -10.923 -2.094 3.688 1.00 80.75 112 VAL A C 1
ATOM 831 O O . VAL A 1 112 ? -11.330 -1.383 4.600 1.00 80.75 112 VAL A O 1
ATOM 834 N N . LEU A 1 113 ? -11.375 -3.338 3.522 1.00 81.50 113 LEU A N 1
ATOM 835 C CA . LEU A 1 113 ? -12.387 -3.941 4.398 1.00 81.50 113 LEU A CA 1
ATOM 836 C C . LEU A 1 113 ? -11.902 -4.051 5.848 1.00 81.50 113 LEU A C 1
ATOM 838 O O . LEU A 1 113 ? -12.647 -3.720 6.769 1.00 81.50 113 LEU A O 1
ATOM 842 N N . LEU A 1 114 ? -10.645 -4.451 6.058 1.00 79.38 114 LEU A N 1
ATOM 843 C CA . LEU A 1 114 ? -10.018 -4.476 7.382 1.00 79.38 114 LEU A CA 1
ATOM 844 C C . LEU A 1 114 ? -9.928 -3.075 8.004 1.00 79.38 114 LEU A C 1
ATOM 846 O O . LEU A 1 114 ? -10.130 -2.938 9.207 1.00 79.38 114 LEU A O 1
ATOM 850 N N . LEU A 1 115 ? -9.667 -2.043 7.197 1.00 77.62 115 LEU A N 1
ATOM 851 C CA . LEU A 1 115 ? -9.653 -0.639 7.623 1.00 77.62 115 LEU A CA 1
ATOM 852 C C . LEU A 1 115 ? -11.045 -0.050 7.861 1.00 77.62 115 LEU A C 1
ATOM 854 O O . LEU A 1 115 ? -11.191 0.861 8.668 1.00 77.62 115 LEU A O 1
ATOM 858 N N . LEU A 1 116 ? -12.075 -0.520 7.162 1.00 8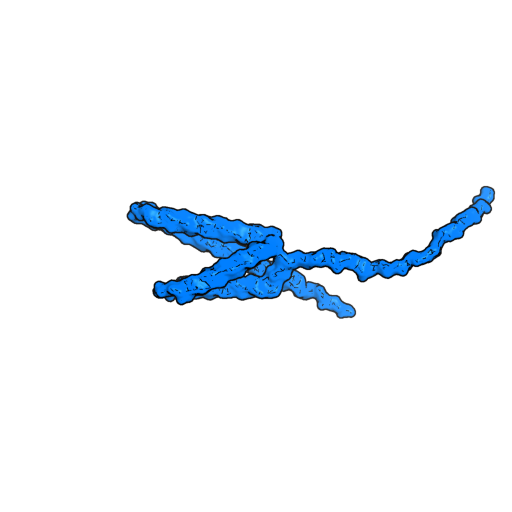2.31 116 LEU A N 1
ATOM 859 C CA . LEU A 1 116 ? -13.455 -0.110 7.429 1.00 82.31 116 LEU A CA 1
ATOM 860 C C . LEU A 1 116 ? -14.046 -0.843 8.633 1.00 82.31 116 LEU A C 1
ATOM 862 O O . LEU A 1 116 ? -15.071 -0.409 9.161 1.00 82.31 116 LEU A O 1
ATOM 866 N N . HIS A 1 117 ? -13.411 -1.929 9.080 1.00 82.06 117 HIS A N 1
ATOM 867 C CA . HIS A 1 117 ? -13.879 -2.685 10.227 1.00 82.06 117 HIS A CA 1
ATOM 868 C C . HIS A 1 117 ? -13.922 -1.782 11.475 1.00 82.06 117 HIS A C 1
ATOM 870 O O . HIS A 1 117 ? -12.926 -1.098 11.750 1.00 82.06 117 HIS A O 1
ATOM 876 N N . PRO A 1 118 ? -15.033 -1.775 12.242 1.00 76.62 118 PRO A N 1
ATOM 877 C CA . PRO A 1 118 ? -15.213 -0.909 13.410 1.00 76.62 118 PRO A CA 1
ATOM 878 C C . PRO A 1 118 ? -14.054 -1.019 14.408 1.00 76.62 118 PRO A C 1
ATOM 880 O O . PRO A 1 118 ? -13.535 0.001 14.842 1.00 76.62 118 PRO A O 1
ATOM 883 N N . ASP A 1 119 ? -13.527 -2.224 14.631 1.00 72.88 119 ASP A N 1
ATOM 884 C CA . ASP A 1 119 ? -12.359 -2.452 15.495 1.00 72.88 119 ASP A CA 1
ATOM 885 C C . ASP A 1 119 ? -11.117 -1.635 15.100 1.00 72.88 119 ASP A C 1
ATOM 887 O O . ASP A 1 119 ? -10.365 -1.172 15.958 1.00 72.88 119 ASP A O 1
ATOM 891 N N . SER A 1 120 ? -10.880 -1.445 13.797 1.00 69.75 120 SER A N 1
ATOM 892 C CA . SER A 1 120 ? -9.746 -0.648 13.318 1.00 69.75 120 SER A CA 1
ATOM 893 C C . SER A 1 120 ? -9.995 0.852 13.484 1.00 69.75 120 SER A C 1
ATOM 895 O O . SER A 1 120 ? -9.056 1.612 13.712 1.00 69.75 120 SER A O 1
ATOM 897 N N . ARG A 1 121 ? -11.260 1.280 13.417 1.00 75.50 121 ARG A N 1
ATOM 898 C CA . ARG A 1 121 ? -11.682 2.663 13.647 1.00 75.50 121 ARG A CA 1
ATOM 899 C C . ARG A 1 121 ? -11.598 3.024 15.129 1.00 75.50 121 ARG A C 1
ATOM 901 O O . ARG A 1 121 ? -11.138 4.121 15.453 1.00 75.50 121 ARG A O 1
ATOM 908 N N . ASP A 1 122 ? -11.991 2.109 16.006 1.00 73.81 122 ASP A N 1
ATOM 909 C CA . ASP A 1 122 ? -11.951 2.282 17.461 1.00 73.81 122 ASP A CA 1
ATOM 910 C C . ASP A 1 122 ? -10.506 2.334 17.975 1.00 73.81 122 ASP A C 1
ATOM 912 O O . ASP A 1 122 ? -10.200 3.076 18.900 1.00 73.81 122 ASP A O 1
ATOM 916 N N . TRP A 1 123 ? -9.570 1.655 17.303 1.00 72.19 123 TRP A N 1
ATOM 917 C CA . TRP A 1 123 ? -8.136 1.753 17.605 1.00 72.19 123 TRP A CA 1
ATOM 918 C C . TRP A 1 123 ? -7.552 3.164 17.411 1.00 72.19 123 TRP A C 1
ATOM 920 O O . TRP A 1 123 ? -6.617 3.560 18.106 1.00 72.19 123 TRP A O 1
ATOM 930 N N . VAL A 1 124 ? -8.077 3.931 16.450 1.00 69.31 124 VAL A N 1
ATOM 931 C CA . VAL A 1 124 ? -7.570 5.276 16.102 1.00 69.31 124 VAL A CA 1
ATOM 932 C C . VAL A 1 124 ? -8.466 6.390 16.649 1.00 69.31 124 VAL A C 1
ATOM 934 O O . VAL A 1 124 ? -8.114 7.571 16.592 1.00 69.31 124 VAL A O 1
ATOM 937 N N . THR A 1 125 ? -9.631 6.037 17.184 1.00 69.06 125 THR A N 1
ATOM 938 C CA . THR A 1 125 ? -10.493 6.960 17.914 1.00 69.06 125 THR A CA 1
ATOM 939 C C . THR A 1 125 ? -10.177 6.761 19.390 1.00 69.06 125 THR A C 1
ATOM 941 O O . THR A 1 125 ? -10.749 5.861 19.992 1.00 69.06 125 THR A O 1
ATOM 944 N N . PRO A 1 126 ? -9.245 7.529 19.990 1.00 57.53 126 PRO A N 1
ATOM 945 C CA . PRO A 1 126 ? -9.103 7.486 21.435 1.00 57.53 126 PRO A CA 1
ATOM 946 C C . PRO A 1 126 ? -10.480 7.785 22.020 1.00 57.53 126 PRO A C 1
ATOM 948 O O . PRO A 1 126 ? -11.068 8.817 21.678 1.00 57.53 126 PRO A O 1
ATOM 951 N N . ASP A 1 127 ? -10.996 6.855 22.828 1.00 56.56 127 ASP A N 1
ATOM 952 C CA . ASP A 1 127 ? -12.192 7.085 23.630 1.00 56.56 127 ASP A CA 1
ATOM 953 C C . ASP A 1 127 ? -12.029 8.481 24.244 1.00 56.56 127 ASP A C 1
ATOM 955 O O . ASP A 1 127 ? -10.998 8.731 24.892 1.00 56.56 127 ASP A O 1
ATOM 959 N N . PRO A 1 128 ? -12.954 9.431 23.999 1.00 52.91 128 PRO A N 1
ATOM 960 C CA . PRO A 1 128 ? -12.920 10.679 24.729 1.00 52.91 128 PRO A CA 1
ATOM 961 C C . PRO A 1 128 ? -12.875 10.288 26.200 1.00 52.91 128 PRO A C 1
ATOM 963 O O . PRO A 1 128 ? -13.625 9.421 26.652 1.00 52.91 128 PRO A O 1
ATOM 966 N N . VAL A 1 129 ? -11.913 10.858 26.918 1.00 52.78 129 VAL A N 1
ATOM 967 C CA . VAL A 1 129 ? -11.724 10.676 28.354 1.00 52.78 129 VAL A CA 1
ATOM 968 C C . VAL A 1 129 ? -12.911 11.342 29.064 1.00 52.78 129 VAL A C 1
ATOM 970 O O . VAL A 1 129 ? -12.774 12.363 29.715 1.00 52.78 129 VAL A O 1
ATOM 973 N N . ASP A 1 130 ? -14.088 10.744 28.907 1.00 46.44 130 ASP A N 1
ATOM 974 C CA . ASP A 1 130 ? -15.353 11.026 29.577 1.00 46.44 130 ASP A CA 1
ATOM 975 C C . ASP A 1 130 ? -15.746 9.821 30.445 1.00 46.44 130 ASP A C 1
ATOM 977 O O . ASP A 1 130 ? -16.907 9.578 30.759 1.00 46.44 130 ASP A O 1
ATOM 981 N N . ARG A 1 131 ? -14.746 9.088 30.949 1.00 49.75 131 ARG A N 1
ATOM 982 C CA . ARG A 1 131 ? -14.843 8.555 32.308 1.00 49.75 131 ARG A CA 1
ATOM 983 C C . ARG A 1 131 ? -14.279 9.588 33.270 1.00 49.75 131 ARG A C 1
ATOM 985 O O . ARG A 1 131 ? -13.268 9.373 33.934 1.00 49.75 131 ARG A O 1
ATOM 992 N N . ALA A 1 132 ? -15.015 10.689 33.406 1.00 50.50 132 ALA A N 1
ATO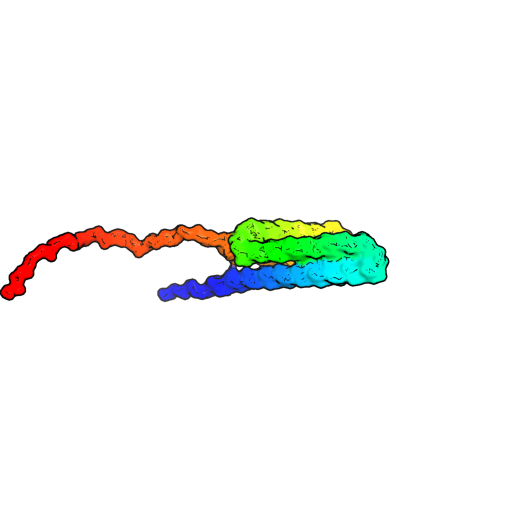M 993 C CA . ALA A 1 132 ? -15.209 11.225 34.741 1.00 50.50 132 ALA A CA 1
ATOM 994 C C . ALA A 1 132 ? -15.577 10.035 35.652 1.00 50.50 132 ALA A C 1
ATOM 996 O O . ALA A 1 132 ? -16.406 9.211 35.253 1.00 50.50 132 ALA A O 1
ATOM 997 N N . PRO A 1 133 ? -14.974 9.872 36.838 1.00 50.28 133 PRO A N 1
ATOM 998 C CA . PRO A 1 133 ? -15.438 8.880 37.793 1.00 50.28 133 PRO A CA 1
ATOM 999 C C . PRO A 1 133 ? -16.836 9.287 38.283 1.00 50.28 133 PRO A C 1
ATOM 1001 O O . PRO A 1 133 ? -16.999 9.884 39.344 1.00 50.28 133 PRO A O 1
ATOM 1004 N N . SER A 1 134 ? -17.873 8.965 37.508 1.00 56.97 134 SER A N 1
ATOM 1005 C CA . SER A 1 134 ? -19.274 9.018 37.911 1.00 56.97 134 SER A CA 1
ATOM 1006 C C . SER A 1 134 ? -19.522 7.854 38.871 1.00 56.97 134 SER A C 1
ATOM 1008 O O . SER A 1 134 ? -20.044 6.807 38.495 1.00 56.97 134 SER A O 1
ATOM 1010 N N . GLY A 1 135 ? -19.024 7.989 40.101 1.00 47.66 135 GLY A N 1
ATOM 1011 C CA . GLY A 1 135 ? -19.040 6.885 41.058 1.00 47.66 135 GLY A CA 1
ATOM 1012 C C . GLY A 1 135 ? -18.538 7.174 42.469 1.00 47.66 135 GLY A C 1
ATOM 1013 O O . GLY A 1 135 ? -18.387 6.237 43.245 1.00 47.66 135 GLY A O 1
ATOM 1014 N N . ARG A 1 136 ? -18.317 8.434 42.860 1.00 52.66 136 ARG A N 1
ATOM 1015 C CA . ARG A 1 136 ? -18.473 8.808 44.274 1.00 52.66 136 ARG A CA 1
ATOM 1016 C C . ARG A 1 136 ? -19.642 9.777 44.384 1.00 52.66 136 ARG A C 1
ATOM 1018 O O . ARG A 1 136 ? -19.438 10.982 44.246 1.00 52.66 136 ARG A O 1
ATOM 1025 N N . PRO A 1 137 ? -20.866 9.265 44.609 1.00 49.31 137 PRO A N 1
ATOM 1026 C CA . PRO A 1 137 ? -21.934 10.091 45.138 1.00 49.31 137 PRO A CA 1
ATOM 1027 C C . PRO A 1 137 ? -21.416 10.744 46.414 1.00 49.31 137 PRO A C 1
ATOM 1029 O O . PRO A 1 137 ? -20.740 10.101 47.223 1.00 49.31 137 PRO A O 1
ATOM 1032 N N . GLY A 1 138 ? -21.705 12.028 46.576 1.00 57.50 138 GLY A N 1
ATOM 1033 C CA . GLY A 1 138 ? -21.445 12.724 47.818 1.00 57.50 138 GLY A CA 1
ATOM 1034 C C . GLY A 1 138 ? -22.004 11.935 49.000 1.00 57.50 138 GLY A C 1
ATOM 1035 O O . GLY A 1 138 ? -23.209 11.799 49.157 1.00 57.50 138 GLY A O 1
ATOM 1036 N N . ALA A 1 139 ? -21.102 11.474 49.855 1.00 52.19 139 ALA A N 1
ATOM 1037 C CA . ALA A 1 139 ? -21.356 11.313 51.273 1.00 52.19 139 ALA A CA 1
ATOM 1038 C C . ALA A 1 139 ? -20.351 12.210 52.004 1.00 52.19 139 ALA A C 1
ATOM 1040 O O . ALA A 1 139 ? -19.375 11.763 52.598 1.00 52.19 139 ALA A O 1
ATOM 1041 N N . ARG A 1 140 ? -20.564 13.525 51.906 1.00 66.06 140 ARG A N 1
ATOM 1042 C CA . ARG A 1 140 ? -20.344 14.385 53.068 1.00 66.06 140 ARG A CA 1
ATOM 1043 C C . ARG A 1 140 ? -21.722 14.562 53.681 1.00 66.06 140 ARG A C 1
ATOM 1045 O O . ARG A 1 140 ? -22.604 15.090 53.009 1.00 66.06 140 ARG A O 1
ATOM 1052 N N . PRO A 1 141 ? -21.909 14.105 54.919 1.00 53.28 141 PRO A N 1
ATOM 1053 C CA . PRO A 1 141 ? -21.958 15.117 55.966 1.00 53.28 141 PRO A CA 1
ATOM 1054 C C . PRO A 1 141 ? -21.321 14.667 57.290 1.00 53.28 141 PRO A C 1
ATOM 1056 O O . PRO A 1 141 ? -21.491 13.542 57.733 1.00 53.28 141 PRO A O 1
ATOM 1059 N N . GLY A 1 142 ? -20.661 15.616 57.958 1.00 57.41 142 GLY A N 1
ATOM 1060 C CA . GLY A 1 142 ? -20.720 15.712 59.418 1.00 57.41 142 GLY A CA 1
ATOM 1061 C C . GLY A 1 142 ? -19.848 14.765 60.245 1.00 57.41 142 GLY A C 1
ATOM 1062 O O . GLY A 1 142 ? -20.316 13.745 60.722 1.00 57.41 1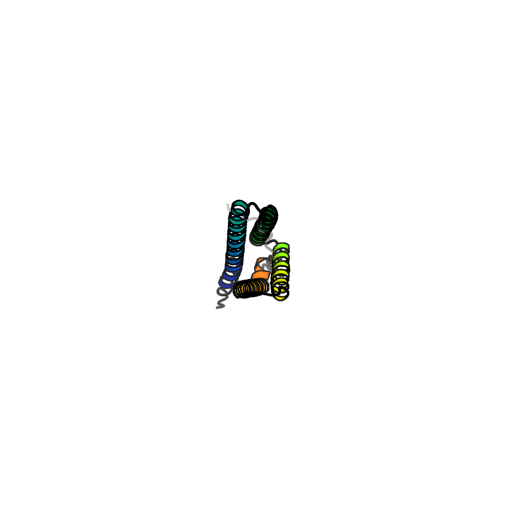42 GLY A O 1
ATOM 1063 N N . ALA A 1 143 ? -18.637 15.218 60.568 1.00 60.06 14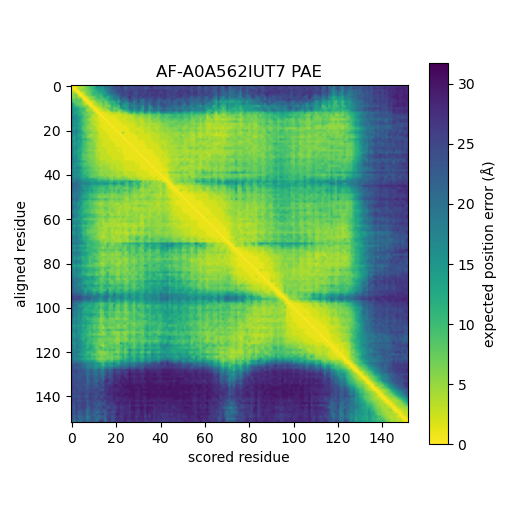3 ALA A N 1
ATOM 1064 C CA . ALA A 1 143 ? -18.100 15.099 61.927 1.00 60.06 143 ALA A CA 1
ATOM 1065 C C . ALA A 1 143 ? -17.063 16.210 62.149 1.00 60.06 143 ALA A C 1
ATOM 1067 O O . ALA A 1 143 ? -15.857 15.991 62.215 1.00 60.06 143 ALA A O 1
ATOM 1068 N N . ARG A 1 144 ? -17.552 17.455 62.211 1.00 59.41 144 ARG A N 1
ATOM 1069 C CA . ARG A 1 144 ? -16.882 18.470 63.025 1.00 59.41 144 ARG A CA 1
ATOM 1070 C C . ARG A 1 144 ? -17.105 18.086 64.491 1.00 59.41 144 ARG A C 1
ATOM 1072 O O . ARG A 1 144 ? -18.236 17.813 64.864 1.00 59.41 144 ARG A O 1
ATOM 1079 N N . ALA A 1 145 ? -16.037 18.209 65.274 1.00 57.12 145 ALA A N 1
ATOM 1080 C CA . ALA A 1 145 ? -16.031 18.527 66.702 1.00 57.12 145 ALA A CA 1
ATOM 1081 C C . ALA A 1 145 ? -16.587 17.493 67.708 1.00 57.12 145 ALA A C 1
ATOM 1083 O O . ALA A 1 145 ? -17.750 17.543 68.083 1.00 57.12 145 ALA A O 1
ATOM 1084 N N . CYS A 1 146 ? -15.669 16.726 68.299 1.00 60.00 146 CYS A N 1
ATOM 1085 C CA . CYS A 1 146 ? -15.459 16.675 69.756 1.00 60.00 146 CYS A CA 1
ATOM 1086 C C . CYS A 1 146 ? -13.936 16.839 69.917 1.00 60.00 146 CYS A C 1
ATOM 1088 O O . CYS A 1 146 ? -13.198 15.967 69.479 1.00 60.00 146 CYS A O 1
ATOM 1090 N N . ARG A 1 147 ? -13.343 17.996 70.234 1.00 60.41 147 ARG A N 1
ATOM 1091 C CA . ARG A 1 147 ? -13.474 18.838 71.434 1.00 60.41 147 ARG A CA 1
ATOM 1092 C C . ARG A 1 147 ? -13.497 18.017 72.727 1.00 60.41 147 ARG A C 1
ATOM 1094 O O . ARG A 1 147 ? -14.498 17.376 73.015 1.00 60.41 147 ARG A O 1
ATOM 1101 N N . ASP A 1 148 ? -12.369 18.102 73.427 1.00 63.03 148 ASP A N 1
ATOM 1102 C CA . ASP A 1 148 ? -12.140 17.984 74.869 1.00 63.03 148 ASP A CA 1
ATOM 1103 C C . ASP A 1 148 ? -12.700 16.775 75.629 1.00 63.03 148 ASP A C 1
ATOM 1105 O O . ASP A 1 148 ? -13.884 16.707 75.958 1.00 63.03 148 ASP A O 1
ATOM 1109 N N . ARG A 1 149 ? -11.781 15.919 76.094 1.00 62.94 149 ARG A N 1
ATOM 1110 C CA . ARG A 1 149 ? -11.882 15.332 77.434 1.00 62.94 149 ARG A CA 1
ATOM 1111 C C . ARG A 1 149 ? -10.482 15.185 78.058 1.00 62.94 149 ARG A C 1
ATOM 1113 O O . ARG A 1 149 ? -9.638 14.543 77.437 1.00 62.94 149 ARG A O 1
ATOM 1120 N N . PRO A 1 150 ? -10.214 15.808 79.220 1.00 70.44 150 PRO A N 1
ATOM 1121 C CA . PRO A 1 150 ? -8.996 15.599 79.989 1.00 70.44 150 PRO A CA 1
ATOM 1122 C C . PRO A 1 150 ? -9.193 14.429 80.958 1.00 70.44 150 PRO A C 1
ATOM 1124 O O . PRO A 1 150 ? -10.205 14.391 81.647 1.00 70.44 150 PRO A O 1
ATOM 1127 N N . ASP A 1 151 ? -8.211 13.540 81.039 1.00 66.81 151 ASP A N 1
ATOM 1128 C CA . ASP A 1 151 ? -8.008 12.572 82.122 1.00 66.81 151 ASP A CA 1
ATOM 1129 C C . ASP A 1 151 ? -6.475 12.401 82.200 1.00 66.81 151 ASP A C 1
ATOM 1131 O O . ASP A 1 151 ? -5.859 12.104 81.178 1.00 66.81 151 ASP A O 1
ATOM 1135 N N . GLY A 1 152 ? -5.733 12.621 83.278 1.00 66.19 152 GLY A N 1
ATOM 1136 C CA . GLY A 1 152 ? -5.936 13.085 84.645 1.00 66.19 152 GLY A CA 1
ATOM 1137 C C . GLY A 1 152 ? -4.540 13.310 85.242 1.00 66.19 152 GLY A C 1
ATOM 1138 O O . GLY A 1 152 ? -3.559 12.813 84.638 1.00 66.19 152 GLY A O 1
#

Solvent-accessible surface area (backbone atoms only — not comparable to full-atom values): 8823 Å² total; per-residue (Å²): 139,83,91,82,75,71,65,75,62,56,42,59,49,55,48,52,49,52,52,52,54,49,52,51,50,34,52,50,34,47,52,50,21,53,51,38,39,54,53,17,63,76,66,69,37,70,70,34,49,54,52,22,52,52,37,46,52,51,25,51,52,49,49,51,40,50,52,36,42,76,68,44,37,57,66,32,54,53,50,51,46,53,50,28,52,51,49,36,52,50,56,73,70,45,87,82,67,47,74,68,49,52,53,51,35,51,51,30,48,53,51,34,52,55,56,66,32,64,54,43,47,53,67,31,44,74,74,73,89,74,74,62,81,89,77,72,77,87,82,80,78,87,83,80,83,83,77,87,85,92,85,133

Organism: NCBI:txid1181884